Protein AF-A0A955W2G3-F1 (afdb_monomer_lite)

Structure (mmCIF, N/CA/C/O backbone):
data_AF-A0A955W2G3-F1
#
_entry.id   AF-A0A955W2G3-F1
#
loop_
_atom_site.group_PDB
_atom_site.id
_atom_site.type_symbol
_atom_site.label_atom_id
_atom_site.label_alt_id
_atom_site.label_comp_id
_atom_site.label_asym_id
_atom_site.label_entity_id
_atom_site.la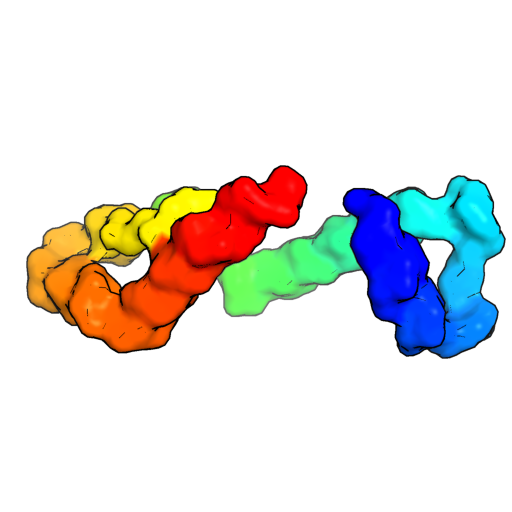bel_seq_id
_atom_site.pdbx_PDB_ins_code
_atom_site.Cartn_x
_atom_site.Cartn_y
_atom_site.Cartn_z
_atom_site.occupancy
_atom_site.B_iso_or_equiv
_atom_site.auth_seq_id
_atom_site.auth_comp_id
_atom_site.auth_asym_id
_atom_site.auth_atom_id
_atom_site.pdbx_PDB_model_num
ATOM 1 N N . MET A 1 1 ? 6.879 6.355 -18.454 1.00 51.25 1 MET A N 1
ATOM 2 C CA . MET A 1 1 ? 7.845 5.568 -19.261 1.00 51.25 1 MET A CA 1
ATOM 3 C C . MET A 1 1 ? 9.174 6.298 -19.428 1.00 51.25 1 MET A C 1
ATOM 5 O O . MET A 1 1 ? 10.203 5.670 -19.211 1.00 51.25 1 MET A O 1
ATOM 9 N N . ASP A 1 2 ? 9.178 7.604 -19.725 1.00 56.28 2 ASP A N 1
ATOM 10 C CA . ASP A 1 2 ? 10.430 8.377 -19.838 1.00 56.28 2 ASP A CA 1
ATOM 11 C C . ASP A 1 2 ? 11.252 8.441 -18.546 1.00 56.28 2 ASP A C 1
ATOM 13 O O . ASP A 1 2 ? 12.478 8.372 -18.607 1.00 56.28 2 ASP A O 1
ATOM 17 N N . ASP A 1 3 ? 10.611 8.483 -17.374 1.00 58.56 3 ASP A N 1
ATOM 18 C CA . ASP A 1 3 ? 11.348 8.482 -16.104 1.00 58.56 3 ASP A CA 1
ATOM 19 C C . ASP A 1 3 ? 12.065 7.160 -15.822 1.00 58.56 3 ASP A C 1
ATOM 21 O O . ASP A 1 3 ? 13.211 7.179 -15.385 1.00 58.56 3 ASP A O 1
ATOM 25 N N . ALA A 1 4 ? 11.459 6.011 -16.144 1.00 59.12 4 ALA A N 1
ATOM 26 C CA . ALA A 1 4 ? 12.124 4.715 -15.996 1.00 59.12 4 ALA A CA 1
ATOM 27 C C . ALA A 1 4 ? 13.368 4.630 -16.896 1.00 59.12 4 ALA A C 1
ATOM 29 O O . ALA A 1 4 ? 14.438 4.214 -16.451 1.00 59.12 4 ALA A O 1
ATOM 30 N N . LYS A 1 5 ? 13.265 5.115 -18.140 1.00 60.62 5 LYS A N 1
ATOM 31 C CA . LYS A 1 5 ? 14.405 5.169 -19.062 1.00 60.62 5 LYS A CA 1
ATOM 32 C C . LYS A 1 5 ? 15.499 6.131 -18.587 1.00 60.62 5 LYS A C 1
ATOM 34 O O . LYS A 1 5 ? 16.672 5.790 -18.660 1.00 60.62 5 LYS A O 1
ATOM 39 N N . ARG A 1 6 ? 15.141 7.317 -18.086 1.00 62.72 6 ARG A N 1
ATOM 40 C CA . ARG A 1 6 ? 16.112 8.328 -17.628 1.00 62.72 6 ARG A CA 1
ATOM 41 C C . ARG A 1 6 ? 16.768 8.001 -16.291 1.00 62.72 6 ARG A C 1
ATOM 43 O O . ARG A 1 6 ? 17.918 8.376 -16.100 1.00 62.72 6 ARG A O 1
ATOM 50 N N . GLN A 1 7 ? 16.046 7.372 -15.368 1.00 68.06 7 GLN A N 1
ATOM 51 C CA . GLN A 1 7 ? 16.499 7.207 -13.984 1.00 68.06 7 GLN A CA 1
ATOM 52 C C . GLN A 1 7 ? 17.021 5.798 -13.699 1.00 68.06 7 GLN A C 1
ATOM 54 O O . GLN A 1 7 ? 17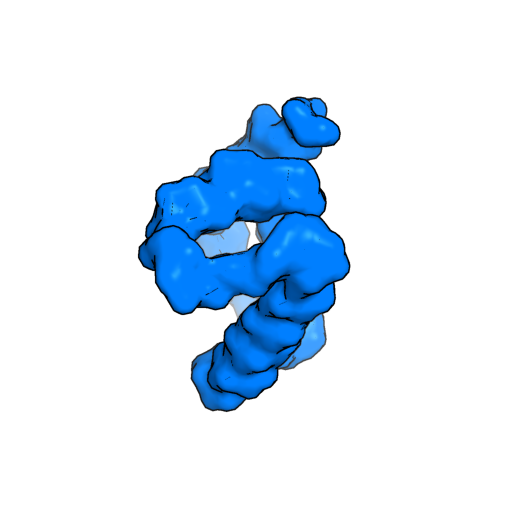.991 5.659 -12.963 1.00 68.06 7 GLN A O 1
ATOM 59 N N . LEU A 1 8 ? 16.423 4.759 -14.292 1.00 67.50 8 LEU A N 1
ATOM 60 C CA . LEU A 1 8 ? 16.755 3.370 -13.960 1.00 67.50 8 LEU A CA 1
ATOM 61 C C . LEU A 1 8 ? 17.777 2.767 -14.926 1.00 67.50 8 LEU A C 1
ATOM 63 O O . LEU A 1 8 ? 18.689 2.084 -14.473 1.00 67.50 8 LEU A O 1
ATOM 67 N N . LEU A 1 9 ? 17.691 3.054 -16.234 1.00 68.81 9 LEU A N 1
ATOM 68 C CA . LEU A 1 9 ? 18.648 2.501 -17.207 1.00 68.81 9 LEU A CA 1
ATOM 69 C C . LEU A 1 9 ? 20.114 2.841 -16.908 1.00 68.81 9 LEU A C 1
ATOM 71 O O . LEU A 1 9 ? 20.938 1.934 -17.004 1.00 68.81 9 LEU A O 1
ATOM 75 N N . PRO A 1 10 ? 20.473 4.080 -16.510 1.00 71.75 10 PRO A N 1
ATOM 76 C CA . PRO A 1 10 ? 21.863 4.412 -16.194 1.00 71.75 10 PRO A CA 1
ATOM 77 C C . PRO A 1 10 ? 22.398 3.702 -14.943 1.00 71.75 10 PRO A C 1
ATOM 79 O O . PRO A 1 10 ? 23.608 3.662 -14.740 1.00 71.75 10 PRO A O 1
ATOM 82 N N . MET A 1 11 ? 21.510 3.171 -14.095 1.00 68.31 11 MET A N 1
ATOM 83 C CA . MET A 1 11 ? 21.867 2.460 -12.863 1.00 68.31 11 MET A CA 1
ATOM 84 C C . MET A 1 11 ? 22.036 0.950 -13.071 1.00 68.31 11 MET A C 1
ATOM 86 O O . MET A 1 11 ? 22.517 0.255 -12.175 1.00 68.31 11 MET A O 1
ATOM 90 N N . LEU A 1 12 ? 21.649 0.429 -14.235 1.00 68.25 12 LEU A N 1
ATOM 91 C CA . LEU A 1 12 ? 21.859 -0.969 -14.585 1.00 68.25 12 LEU A CA 1
ATOM 92 C C . LEU A 1 12 ? 23.305 -1.175 -15.032 1.00 68.25 12 LEU A C 1
ATOM 94 O O . LEU A 1 12 ? 23.888 -0.335 -15.718 1.00 68.25 12 LEU A O 1
ATOM 98 N N . ARG A 1 13 ? 23.887 -2.323 -14.671 1.00 67.19 13 ARG A N 1
ATOM 99 C CA . ARG A 1 13 ? 25.199 -2.721 -15.204 1.00 67.19 13 ARG A CA 1
ATOM 100 C C . ARG A 1 13 ? 25.098 -2.768 -16.729 1.00 67.19 13 ARG A C 1
ATOM 102 O O . ARG A 1 13 ? 24.123 -3.311 -17.237 1.00 67.19 13 ARG A O 1
ATOM 109 N N . GLN A 1 14 ? 26.066 -2.194 -17.444 1.00 60.81 14 GLN A N 1
ATOM 110 C CA . GLN A 1 14 ? 25.991 -1.954 -18.899 1.00 60.81 14 GLN A CA 1
ATOM 111 C C . GLN A 1 14 ? 25.850 -3.228 -19.754 1.00 60.81 14 GLN A C 1
ATOM 113 O O . GLN A 1 14 ? 25.494 -3.171 -20.925 1.00 60.81 14 GLN A O 1
ATOM 118 N N . ASP A 1 15 ? 26.099 -4.370 -19.139 1.00 60.94 15 ASP A N 1
ATOM 119 C CA . ASP A 1 15 ? 26.081 -5.731 -19.650 1.00 60.94 15 ASP A CA 1
ATOM 120 C C . ASP A 1 15 ? 24.719 -6.440 -19.457 1.00 60.94 15 ASP A C 1
ATOM 122 O O . ASP A 1 15 ? 24.549 -7.581 -19.881 1.00 60.94 15 ASP A O 1
ATOM 126 N N . ILE A 1 16 ? 23.733 -5.760 -18.857 1.00 62.62 16 ILE A N 1
ATOM 127 C CA . ILE A 1 16 ? 22.382 -6.277 -18.572 1.00 62.62 16 ILE A CA 1
ATOM 128 C C . ILE A 1 16 ? 21.282 -5.690 -19.484 1.00 62.62 16 ILE A C 1
ATOM 130 O O . ILE A 1 16 ? 20.433 -6.464 -19.933 1.00 62.62 16 ILE A O 1
ATOM 134 N N . PRO A 1 17 ? 21.211 -4.368 -19.763 1.00 61.84 17 PRO A N 1
ATOM 135 C CA . PRO A 1 17 ? 20.076 -3.820 -20.491 1.00 61.84 17 PRO A CA 1
ATOM 136 C C . PRO A 1 17 ? 20.125 -4.216 -21.977 1.00 61.84 17 PRO A C 1
ATOM 138 O O . PRO A 1 17 ? 21.162 -4.078 -22.630 1.00 61.84 17 PRO A O 1
ATOM 141 N N . PRO A 1 18 ? 19.004 -4.690 -22.549 1.00 64.12 18 PRO A N 1
ATOM 142 C CA . PRO A 1 18 ? 18.947 -5.050 -23.957 1.00 64.12 18 PRO A CA 1
ATOM 143 C C . PRO A 1 18 ? 19.016 -3.800 -24.848 1.00 64.12 18 PRO A C 1
ATOM 145 O O . PRO A 1 18 ? 18.698 -2.691 -24.423 1.00 64.12 18 PRO A O 1
ATOM 148 N N . ALA A 1 19 ? 19.414 -3.983 -26.112 1.00 66.56 19 ALA A N 1
ATOM 149 C CA . ALA A 1 19 ? 19.558 -2.889 -27.072 1.00 66.56 19 ALA A CA 1
ATOM 150 C C . ALA A 1 19 ? 18.287 -1.997 -27.169 1.00 66.56 19 ALA A C 1
ATOM 152 O O . ALA A 1 19 ? 17.176 -2.503 -26.979 1.00 66.56 19 ALA A O 1
ATOM 153 N N . PRO A 1 20 ? 18.417 -0.707 -27.546 1.00 58.25 20 PRO A N 1
ATOM 154 C CA . PRO A 1 20 ? 17.369 0.319 -27.446 1.00 58.25 20 PRO A CA 1
ATOM 155 C C . PRO A 1 20 ? 15.952 0.034 -27.996 1.00 58.25 20 PRO A C 1
ATOM 157 O O . PRO A 1 20 ? 15.040 0.671 -27.480 1.00 58.25 20 PRO A O 1
ATOM 160 N N . PRO A 1 21 ? 15.677 -0.893 -28.945 1.00 61.19 21 PRO A N 1
ATOM 161 C CA . PRO A 1 21 ? 14.288 -1.242 -29.290 1.00 61.19 21 PRO A CA 1
ATOM 162 C C . PRO A 1 21 ? 13.651 -2.338 -28.406 1.00 61.19 21 PRO A C 1
ATOM 164 O O . PRO A 1 21 ? 12.503 -2.708 -28.627 1.00 61.19 21 PRO A O 1
ATOM 167 N N . LYS A 1 22 ? 14.382 -2.923 -27.447 1.00 71.31 22 LYS A N 1
ATOM 168 C CA . LYS A 1 22 ? 13.909 -4.037 -26.594 1.00 71.31 22 LYS A CA 1
ATOM 169 C C . LYS A 1 22 ? 13.658 -3.638 -25.137 1.00 71.31 22 LYS A C 1
ATOM 171 O O . LYS A 1 22 ? 13.217 -4.468 -24.344 1.00 71.31 22 LYS A O 1
ATOM 176 N N . VAL A 1 23 ? 13.934 -2.385 -24.787 1.00 74.62 23 VAL A N 1
ATOM 177 C CA . VAL A 1 23 ? 13.889 -1.894 -23.407 1.00 74.62 23 VAL A CA 1
ATOM 178 C C . VAL A 1 23 ? 12.464 -1.827 -22.861 1.00 74.62 23 VAL A C 1
ATOM 180 O O . VAL A 1 23 ? 12.267 -2.173 -21.698 1.00 74.62 23 VAL A O 1
ATOM 183 N N . GLU A 1 24 ? 11.460 -1.433 -23.657 1.00 76.12 24 GLU A N 1
ATOM 184 C CA . GLU A 1 24 ? 10.073 -1.382 -23.166 1.00 76.12 24 GLU A CA 1
ATOM 185 C C . GLU A 1 24 ? 9.562 -2.770 -22.798 1.00 76.12 24 GLU A C 1
ATOM 187 O O . GLU A 1 24 ? 9.003 -2.953 -21.720 1.00 76.12 24 GLU A O 1
ATOM 192 N N . ARG A 1 25 ? 9.799 -3.750 -23.676 1.00 79.31 25 ARG A N 1
ATOM 193 C CA . ARG A 1 25 ? 9.401 -5.138 -23.441 1.00 79.31 25 ARG A CA 1
ATOM 194 C C . ARG A 1 25 ? 10.096 -5.706 -22.209 1.00 79.31 25 ARG A C 1
ATOM 196 O O . ARG A 1 25 ? 9.430 -6.240 -21.340 1.00 79.31 25 ARG A O 1
ATOM 203 N N . TRP A 1 26 ? 11.408 -5.519 -22.106 1.00 79.25 26 TRP A N 1
ATOM 204 C CA . TRP A 1 26 ? 12.185 -5.995 -20.964 1.00 79.25 26 TRP A CA 1
ATOM 205 C C . TRP A 1 26 ? 11.761 -5.351 -19.637 1.00 79.25 26 TRP A C 1
ATOM 207 O O . TRP A 1 26 ? 11.643 -6.037 -18.628 1.00 79.25 26 TRP A O 1
ATOM 217 N N . THR A 1 27 ? 11.467 -4.047 -19.640 1.00 80.25 27 THR A N 1
ATOM 218 C CA . THR A 1 27 ? 10.916 -3.359 -18.460 1.00 80.25 27 THR A CA 1
ATOM 219 C C . THR A 1 27 ? 9.546 -3.923 -18.082 1.00 80.25 27 THR A C 1
ATOM 221 O O . THR A 1 27 ? 9.271 -4.111 -16.901 1.00 80.25 27 THR A O 1
ATOM 224 N N . GLY A 1 28 ? 8.696 -4.205 -19.074 1.00 82.38 28 GLY A N 1
ATOM 225 C CA . GLY A 1 28 ? 7.403 -4.852 -18.862 1.00 82.38 28 GLY A CA 1
ATOM 226 C C . GLY A 1 28 ? 7.550 -6.239 -18.239 1.00 82.38 28 GLY A C 1
ATOM 227 O O . GLY A 1 28 ? 6.946 -6.503 -17.205 1.00 82.38 28 GLY A O 1
ATOM 228 N N . ASP A 1 29 ? 8.418 -7.076 -18.810 1.00 84.25 29 ASP A N 1
ATOM 229 C CA . ASP A 1 29 ? 8.689 -8.430 -18.319 1.00 84.25 29 ASP A CA 1
ATOM 230 C C . ASP A 1 29 ? 9.186 -8.403 -16.858 1.00 84.25 29 ASP A C 1
ATOM 232 O O . ASP A 1 29 ? 8.694 -9.162 -16.027 1.00 84.25 29 ASP A O 1
ATOM 236 N N . LEU A 1 30 ? 10.084 -7.471 -16.508 1.00 84.25 30 LEU A N 1
ATOM 237 C CA . LEU A 1 30 ? 10.561 -7.288 -15.130 1.00 84.25 30 LEU A CA 1
ATOM 238 C C . LEU A 1 30 ? 9.459 -6.861 -14.155 1.00 84.25 30 LEU A C 1
ATOM 240 O O . LEU A 1 30 ? 9.442 -7.314 -13.008 1.00 84.25 30 LEU A O 1
ATOM 244 N N . ILE A 1 31 ? 8.565 -5.962 -14.576 1.00 84.50 31 ILE A N 1
ATOM 245 C CA . ILE A 1 31 ? 7.438 -5.516 -13.747 1.00 84.50 31 ILE A CA 1
ATOM 246 C C . ILE A 1 31 ? 6.508 -6.694 -13.461 1.00 84.50 31 ILE A C 1
ATOM 248 O O . ILE A 1 31 ? 6.124 -6.896 -12.307 1.00 84.50 31 ILE A O 1
ATOM 252 N N . GLU A 1 32 ? 6.173 -7.474 -14.487 1.00 86.12 32 GLU A N 1
ATOM 253 C CA . GLU A 1 32 ? 5.283 -8.627 -14.354 1.00 86.12 32 GLU A CA 1
ATOM 254 C C . GLU A 1 32 ? 5.906 -9.730 -13.496 1.00 86.12 32 GLU A C 1
ATOM 256 O O . GLU A 1 32 ? 5.260 -10.222 -12.570 1.00 86.12 32 GLU A O 1
ATOM 261 N N . GLU A 1 33 ? 7.180 -10.062 -13.713 1.00 87.94 33 GLU A N 1
ATOM 262 C CA . GLU A 1 33 ? 7.905 -11.034 -12.889 1.00 87.94 33 GLU A CA 1
ATOM 263 C C . GLU A 1 33 ? 7.964 -10.593 -11.420 1.00 87.94 33 GLU A C 1
ATOM 265 O O . GLU A 1 33 ? 7.641 -11.366 -10.515 1.00 87.94 33 GLU A O 1
ATOM 270 N N . THR A 1 34 ? 8.300 -9.325 -11.168 1.00 85.06 34 THR A N 1
ATOM 271 C CA . THR A 1 34 ? 8.351 -8.774 -9.807 1.00 85.06 34 THR A CA 1
ATOM 272 C C . THR A 1 34 ? 6.981 -8.835 -9.136 1.00 85.06 34 THR A C 1
ATOM 274 O O . THR A 1 34 ? 6.883 -9.217 -7.969 1.00 85.06 34 THR A O 1
ATOM 277 N N . ARG A 1 35 ? 5.909 -8.491 -9.859 1.00 83.12 35 ARG A N 1
ATOM 278 C CA . ARG A 1 35 ? 4.535 -8.550 -9.345 1.00 83.12 35 ARG A CA 1
ATOM 279 C C . ARG A 1 35 ? 4.123 -9.986 -9.021 1.00 83.12 35 ARG A C 1
ATOM 281 O O . ARG A 1 35 ? 3.555 -10.212 -7.955 1.00 83.12 35 ARG A O 1
ATOM 288 N N . ALA A 1 36 ? 4.446 -10.938 -9.893 1.00 86.25 36 ALA A N 1
ATOM 289 C CA . ALA A 1 36 ? 4.149 -12.354 -9.697 1.00 86.25 36 ALA A CA 1
ATOM 290 C C . ALA A 1 36 ? 4.908 -12.954 -8.500 1.00 86.25 36 ALA A C 1
ATOM 292 O O . ALA A 1 36 ? 4.348 -13.728 -7.726 1.00 86.25 36 ALA A O 1
ATOM 293 N N . LEU A 1 37 ? 6.171 -12.576 -8.294 1.00 87.44 37 LEU A N 1
ATOM 294 C CA . LEU A 1 37 ? 6.938 -13.023 -7.127 1.00 87.44 37 LEU A CA 1
ATOM 295 C C . LEU A 1 37 ? 6.435 -12.369 -5.834 1.00 87.44 37 LEU A C 1
ATOM 297 O O . LEU A 1 37 ? 6.307 -13.038 -4.806 1.00 87.44 37 LEU A O 1
ATOM 301 N N . LEU A 1 38 ? 6.098 -11.077 -5.876 1.00 84.31 38 LEU A N 1
ATOM 302 C CA . LEU A 1 38 ? 5.563 -10.361 -4.718 1.00 84.31 38 LEU A CA 1
ATOM 303 C C . LEU A 1 38 ? 4.173 -10.842 -4.310 1.00 84.31 38 LEU A C 1
ATOM 305 O O . LEU A 1 38 ? 3.874 -10.794 -3.119 1.00 84.31 38 LEU A O 1
ATOM 309 N N . SER A 1 39 ? 3.342 -11.348 -5.228 1.00 83.19 39 SER A N 1
ATOM 310 C CA . SER A 1 39 ? 2.001 -11.827 -4.867 1.00 83.19 39 SER A CA 1
ATOM 311 C C . SER A 1 39 ? 2.024 -13.001 -3.886 1.00 83.19 39 SER A C 1
ATOM 313 O O . SER A 1 39 ? 1.076 -13.177 -3.130 1.00 83.19 39 SER A O 1
ATOM 315 N N . ALA A 1 40 ? 3.113 -13.777 -3.847 1.00 86.19 40 ALA A N 1
ATOM 316 C CA . ALA A 1 40 ? 3.293 -14.835 -2.853 1.00 86.19 40 ALA A CA 1
ATOM 317 C C . ALA A 1 40 ? 3.646 -14.297 -1.452 1.00 86.19 40 ALA A C 1
ATOM 319 O O . ALA A 1 40 ? 3.382 -14.960 -0.452 1.00 86.19 40 ALA A O 1
ATOM 320 N N . VAL A 1 41 ? 4.253 -13.110 -1.374 1.00 86.94 41 VAL A N 1
ATOM 321 C CA . VAL A 1 41 ? 4.721 -12.490 -0.121 1.00 86.94 41 VAL A CA 1
ATOM 322 C C . VAL A 1 41 ? 3.701 -11.494 0.432 1.00 86.94 41 VAL A C 1
ATOM 324 O O . VAL A 1 41 ? 3.591 -11.330 1.645 1.00 86.94 41 VAL A O 1
ATOM 327 N N . LEU A 1 42 ? 2.946 -10.836 -0.448 1.00 81.50 42 LEU A N 1
ATOM 328 C CA . LEU A 1 42 ? 1.975 -9.805 -0.106 1.00 81.50 42 LEU A CA 1
ATOM 329 C C . LEU A 1 42 ? 0.629 -10.076 -0.814 1.00 81.50 42 LEU A C 1
ATOM 331 O O . LEU A 1 42 ? 0.279 -9.364 -1.759 1.00 81.50 42 LEU A O 1
ATOM 335 N N . PRO A 1 43 ? -0.120 -11.118 -0.398 1.00 85.44 43 PRO A N 1
ATOM 336 C CA . PRO A 1 43 ? -1.389 -11.499 -1.016 1.00 85.44 43 PRO A CA 1
ATOM 337 C C . PRO A 1 43 ? -2.517 -10.566 -0.555 1.00 85.44 43 PRO A C 1
ATOM 339 O O . PRO A 1 43 ? -3.375 -10.951 0.236 1.00 85.44 43 PRO A O 1
ATOM 342 N N . LEU A 1 44 ? -2.476 -9.317 -1.015 1.00 87.75 44 LEU A N 1
ATOM 343 C CA . LEU A 1 44 ? -3.465 -8.306 -0.660 1.00 87.75 44 LEU A CA 1
ATOM 344 C C . LEU A 1 44 ? -4.830 -8.649 -1.257 1.00 87.75 44 LEU A C 1
ATOM 346 O O . LEU A 1 44 ? -4.937 -8.961 -2.445 1.00 87.75 44 LEU A O 1
ATOM 350 N N . ALA A 1 45 ? -5.875 -8.538 -0.446 1.00 91.62 45 ALA A N 1
ATOM 351 C CA . ALA A 1 45 ? -7.245 -8.590 -0.924 1.00 91.62 45 ALA A CA 1
ATOM 352 C C . ALA A 1 45 ? -7.604 -7.314 -1.706 1.00 91.62 45 ALA A C 1
ATOM 354 O O . ALA A 1 45 ? -7.008 -6.252 -1.513 1.00 91.62 45 ALA A O 1
ATOM 355 N N . ASP A 1 46 ? -8.642 -7.388 -2.542 1.00 94.06 46 ASP A N 1
ATOM 356 C CA . ASP A 1 46 ? -9.068 -6.268 -3.396 1.00 94.06 46 ASP A CA 1
ATOM 357 C C . ASP A 1 46 ? -9.334 -4.973 -2.610 1.00 94.06 46 ASP A C 1
ATOM 359 O O . ASP A 1 46 ? -9.023 -3.875 -3.071 1.00 94.06 46 ASP A O 1
ATOM 363 N N . HIS A 1 47 ? -9.871 -5.085 -1.393 1.00 95.62 47 HIS A N 1
ATOM 364 C CA . HIS A 1 47 ? -10.128 -3.931 -0.530 1.00 95.62 47 HIS A CA 1
ATOM 365 C C . HIS A 1 47 ? -8.839 -3.296 0.015 1.00 95.62 47 HIS A C 1
ATOM 367 O O . HIS A 1 47 ? -8.759 -2.074 0.150 1.00 95.62 47 HIS A O 1
ATOM 373 N N . GLU A 1 48 ? -7.802 -4.093 0.273 1.00 94.81 48 GLU A N 1
ATOM 374 C CA . GLU A 1 48 ? -6.494 -3.604 0.717 1.00 94.81 48 GLU A CA 1
ATOM 375 C C . GLU A 1 48 ? -5.750 -2.921 -0.434 1.00 94.81 48 GLU A C 1
ATOM 377 O O . GLU A 1 48 ? -5.135 -1.869 -0.244 1.00 94.81 48 GLU A O 1
ATOM 382 N N . LEU A 1 49 ? -5.867 -3.461 -1.651 1.00 93.25 49 LEU A N 1
ATOM 383 C CA . LEU A 1 49 ? -5.378 -2.809 -2.867 1.00 93.25 49 LEU A CA 1
ATOM 384 C C . LEU A 1 49 ? -6.081 -1.468 -3.093 1.00 93.25 49 LEU A C 1
ATOM 386 O O . LEU A 1 49 ? -5.414 -0.451 -3.273 1.00 93.25 49 LEU A O 1
ATOM 390 N N . ALA A 1 50 ? -7.410 -1.430 -2.974 1.00 95.62 50 ALA A N 1
ATOM 391 C CA . ALA A 1 50 ? -8.181 -0.196 -3.106 1.00 95.62 50 ALA A CA 1
ATOM 392 C C . ALA A 1 50 ? -7.776 0.865 -2.065 1.00 95.62 50 ALA A C 1
ATOM 394 O O . ALA A 1 50 ? -7.733 2.059 -2.375 1.00 95.62 50 ALA A O 1
ATOM 395 N N . PHE A 1 51 ? -7.439 0.449 -0.838 1.00 96.69 51 PHE A N 1
ATOM 396 C CA . PHE A 1 51 ? -6.883 1.348 0.173 1.00 96.69 51 PHE A CA 1
ATOM 397 C C . PHE A 1 51 ? -5.547 1.949 -0.281 1.00 96.69 51 PHE A C 1
ATOM 399 O O . PHE A 1 51 ? -5.353 3.166 -0.195 1.00 96.69 51 PHE A O 1
ATOM 406 N N . LEU A 1 52 ? -4.630 1.120 -0.788 1.00 94.12 52 LEU A N 1
ATOM 407 C CA . LEU A 1 52 ? -3.327 1.577 -1.271 1.00 94.12 52 LEU A CA 1
ATOM 408 C C . LEU A 1 52 ? -3.449 2.498 -2.486 1.00 94.12 52 LEU A C 1
ATOM 410 O O . LEU A 1 52 ? -2.717 3.486 -2.557 1.00 94.12 52 LEU A O 1
ATOM 414 N N . ASP A 1 53 ? -4.372 2.224 -3.403 1.00 94.00 53 ASP A N 1
ATOM 415 C CA . ASP A 1 53 ? -4.612 3.062 -4.578 1.00 94.00 53 ASP A CA 1
ATOM 416 C C . ASP A 1 53 ? -5.128 4.450 -4.185 1.00 94.00 53 ASP A C 1
ATOM 418 O O . ASP A 1 53 ? -4.627 5.465 -4.676 1.00 94.00 53 ASP A O 1
ATOM 422 N N . ARG A 1 54 ? -6.064 4.532 -3.232 1.00 95.56 54 ARG A N 1
ATOM 423 C CA . ARG A 1 54 ? -6.543 5.818 -2.697 1.00 95.56 54 ARG A CA 1
ATOM 424 C C . ARG A 1 54 ? -5.441 6.582 -1.971 1.00 95.56 54 ARG A C 1
ATOM 426 O O . ARG A 1 54 ? -5.258 7.780 -2.201 1.00 95.56 54 ARG A O 1
ATOM 433 N N . LEU A 1 55 ? -4.658 5.899 -1.139 1.00 95.69 55 LEU A N 1
ATOM 434 C CA . LEU A 1 55 ? -3.580 6.533 -0.388 1.00 95.69 55 LEU A CA 1
ATOM 435 C C . LEU A 1 55 ? -2.467 7.047 -1.304 1.00 95.69 55 LEU A C 1
ATOM 437 O O . LEU A 1 55 ? -2.006 8.175 -1.133 1.00 95.69 55 LEU A O 1
ATOM 441 N N . ASN A 1 56 ? -2.018 6.227 -2.254 1.00 92.62 56 ASN A N 1
ATOM 442 C CA . ASN A 1 56 ? -0.890 6.550 -3.124 1.00 92.62 56 ASN A CA 1
ATOM 443 C C . ASN A 1 56 ? -1.281 7.452 -4.297 1.00 92.62 56 ASN A C 1
ATOM 445 O O . ASN A 1 56 ? -0.461 8.270 -4.706 1.00 92.62 56 ASN A O 1
ATOM 449 N N . GLY A 1 57 ? -2.496 7.308 -4.827 1.00 92.00 57 GLY A N 1
ATOM 450 C CA . GLY A 1 57 ? -2.976 8.074 -5.974 1.00 92.00 57 GLY A CA 1
ATOM 451 C C . GLY A 1 57 ? -3.653 9.388 -5.592 1.00 92.00 57 GLY A C 1
ATOM 452 O O . GLY A 1 57 ? -3.400 10.410 -6.219 1.00 92.00 57 GLY A O 1
ATOM 453 N N . GLN A 1 58 ? -4.492 9.382 -4.554 1.00 93.06 58 GLN A N 1
ATOM 454 C CA . GLN A 1 58 ? -5.368 10.517 -4.210 1.00 93.06 58 GLN A CA 1
ATOM 455 C C . GLN A 1 58 ? -4.970 11.193 -2.888 1.00 93.06 58 GLN A C 1
ATOM 457 O O . GLN A 1 58 ? -5.391 12.310 -2.578 1.00 93.06 58 GLN A O 1
ATOM 462 N N . GLY A 1 59 ? -4.121 10.538 -2.093 1.00 94.75 59 GLY A N 1
ATOM 463 C CA . GLY A 1 59 ? -3.739 11.022 -0.773 1.00 94.75 59 GLY A CA 1
ATOM 464 C C . GLY A 1 59 ? -4.905 10.951 0.210 1.00 94.75 59 GLY A C 1
ATOM 465 O O . GLY A 1 59 ? -5.068 11.838 1.054 1.00 94.75 59 GLY A O 1
ATOM 466 N N . GLU A 1 60 ? -5.740 9.924 0.073 1.00 96.31 60 GLU A N 1
ATOM 467 C CA . GLU A 1 60 ? -6.902 9.675 0.920 1.00 96.31 60 GLU A CA 1
ATOM 468 C C . GLU A 1 60 ? -6.681 8.444 1.797 1.00 96.31 60 GLU A C 1
ATOM 470 O O . GLU A 1 60 ? -6.133 7.437 1.356 1.00 96.31 60 GLU A O 1
ATOM 475 N N . ILE A 1 61 ? -7.104 8.529 3.060 1.00 97.25 61 ILE A N 1
ATOM 476 C CA . ILE A 1 61 ? -7.006 7.426 4.020 1.00 97.25 61 ILE A CA 1
ATOM 477 C C . ILE A 1 61 ? -8.420 6.897 4.259 1.00 97.25 61 ILE A C 1
ATOM 479 O O . ILE A 1 61 ? -9.133 7.402 5.123 1.00 97.25 61 ILE A O 1
ATOM 483 N N . GLU A 1 62 ? -8.817 5.879 3.499 1.00 97.12 62 GLU A N 1
ATOM 484 C CA . GLU A 1 62 ? -10.117 5.214 3.650 1.00 97.12 62 GLU A CA 1
ATOM 485 C C . GLU A 1 62 ? -9.975 3.963 4.531 1.00 97.12 62 GLU A C 1
ATOM 487 O O . GLU A 1 62 ? -9.935 2.833 4.049 1.00 97.12 62 GLU A O 1
ATOM 492 N N . ALA A 1 63 ? -9.854 4.156 5.846 1.00 97.31 63 ALA A N 1
ATOM 493 C CA . ALA A 1 63 ? -9.599 3.057 6.785 1.00 97.31 63 ALA A CA 1
ATOM 494 C C . ALA A 1 63 ? -10.719 1.998 6.824 1.00 97.31 63 ALA A C 1
ATOM 496 O O . ALA A 1 63 ? -10.466 0.857 7.213 1.00 97.31 63 ALA A O 1
ATOM 497 N N . SER A 1 64 ? -11.933 2.363 6.396 1.00 97.25 64 SER A N 1
ATOM 498 C CA . SER A 1 64 ? -13.080 1.456 6.291 1.00 97.25 64 SER A CA 1
ATOM 499 C C . SER A 1 64 ? -12.848 0.300 5.314 1.00 97.25 64 SER A C 1
ATOM 501 O O . SER A 1 64 ? -13.449 -0.760 5.472 1.00 97.25 64 SER A O 1
ATOM 503 N N . LEU A 1 65 ? -11.928 0.467 4.356 1.00 97.31 65 LEU A N 1
ATOM 504 C CA . LEU A 1 65 ? -11.530 -0.595 3.438 1.00 97.31 65 LEU A CA 1
ATOM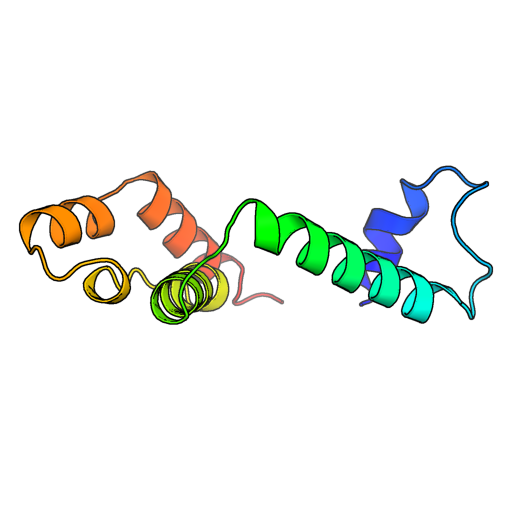 505 C C . LEU A 1 65 ? -10.715 -1.691 4.127 1.00 97.31 65 LEU A C 1
ATOM 507 O O . LEU A 1 65 ? -10.756 -2.817 3.663 1.00 97.31 65 LEU A O 1
ATOM 511 N N . LEU A 1 66 ? -9.997 -1.392 5.215 1.00 96.69 66 LEU A N 1
ATOM 512 C CA . LEU A 1 66 ? -9.118 -2.360 5.889 1.00 96.69 66 LEU A CA 1
ATOM 513 C C . LEU A 1 66 ? -9.799 -3.091 7.048 1.00 96.69 66 LEU A C 1
ATOM 515 O O . LEU A 1 66 ? -9.403 -4.193 7.417 1.00 96.69 66 LEU A O 1
ATOM 519 N N . THR A 1 67 ? -10.776 -2.458 7.695 1.00 96.19 67 THR A N 1
ATOM 520 C CA . THR A 1 67 ? -11.413 -3.023 8.885 1.00 96.19 67 THR A CA 1
ATOM 521 C C . THR A 1 67 ? -12.741 -2.344 9.184 1.00 96.19 67 THR A C 1
ATOM 523 O O . THR A 1 67 ? -12.908 -1.155 8.925 1.00 96.19 67 THR A O 1
ATOM 526 N N . ALA A 1 68 ? -13.672 -3.086 9.787 1.00 96.44 68 ALA A N 1
ATOM 527 C CA . ALA A 1 68 ? -14.931 -2.556 10.309 1.00 96.44 68 ALA A CA 1
ATOM 528 C C . ALA A 1 68 ? -14.820 -2.049 11.763 1.00 96.44 68 ALA A C 1
ATOM 530 O O . ALA A 1 68 ? -15.757 -1.435 12.270 1.00 96.44 68 ALA A O 1
ATOM 531 N N . ASP A 1 69 ? -13.699 -2.301 12.448 1.00 98.31 69 ASP A N 1
ATOM 532 C CA . ASP A 1 69 ? -13.507 -1.867 13.833 1.00 98.31 69 ASP A CA 1
ATOM 533 C C . ASP A 1 69 ? -13.238 -0.358 13.908 1.00 98.31 69 ASP A C 1
ATOM 535 O O . ASP A 1 69 ? -12.224 0.142 13.416 1.00 98.31 69 ASP A O 1
ATOM 539 N N . ALA A 1 70 ? -14.138 0.376 14.564 1.00 97.00 70 ALA A N 1
ATOM 540 C CA . ALA A 1 70 ? -14.068 1.833 14.650 1.00 97.00 70 ALA A CA 1
ATOM 541 C C . ALA A 1 70 ? -12.803 2.338 15.374 1.00 97.00 70 ALA A C 1
ATOM 543 O O . ALA A 1 70 ? -12.258 3.388 15.025 1.00 97.00 70 ALA A O 1
ATOM 544 N N . GLY A 1 71 ? -12.302 1.594 16.366 1.00 97.94 71 GLY A N 1
ATOM 545 C CA . GLY A 1 71 ? -11.086 1.956 17.094 1.00 97.94 71 GLY A CA 1
ATOM 546 C C . GLY A 1 71 ? -9.842 1.850 16.212 1.00 97.94 71 GLY A C 1
ATOM 547 O O . GLY A 1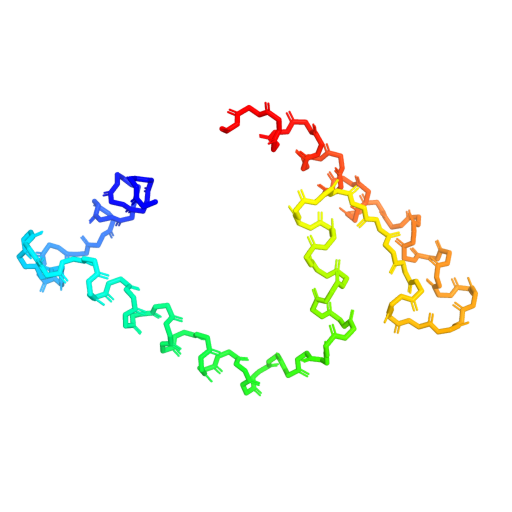 71 ? -9.004 2.756 16.190 1.00 97.94 71 GLY A O 1
ATOM 548 N N . LEU A 1 72 ? -9.730 0.771 15.442 1.00 97.31 72 LEU A N 1
ATOM 549 C CA . LEU A 1 72 ? -8.664 0.565 14.469 1.00 97.31 72 LEU A CA 1
ATOM 550 C C . LEU A 1 72 ? -8.760 1.561 13.317 1.00 97.31 72 LEU A C 1
ATOM 552 O O . LEU A 1 72 ? -7.736 2.146 12.961 1.00 97.31 72 LEU A O 1
ATOM 556 N N . GLN A 1 73 ? -9.959 1.837 12.800 1.00 98.19 73 GLN A N 1
ATOM 557 C CA . GLN A 1 73 ? -10.156 2.871 11.782 1.00 98.19 73 GLN A CA 1
ATO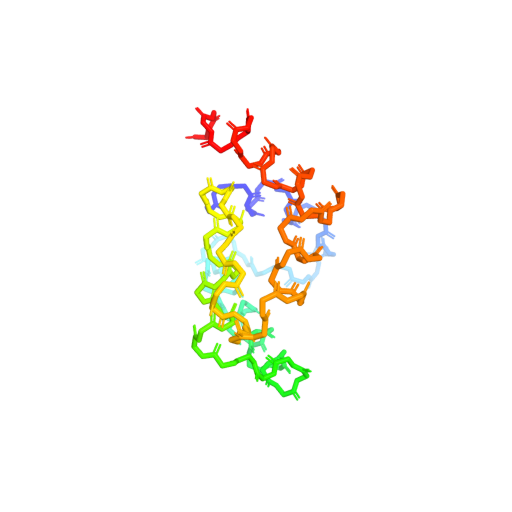M 558 C C . GLN A 1 73 ? -9.626 4.226 12.254 1.00 98.19 73 GLN A C 1
ATOM 560 O O . GLN A 1 73 ? -8.855 4.873 11.543 1.00 98.19 73 GLN A O 1
ATOM 565 N N . GLN A 1 74 ? -9.951 4.624 13.487 1.00 97.62 74 GLN A N 1
ATOM 566 C CA . GLN A 1 74 ? -9.473 5.884 14.048 1.00 97.62 74 GLN A CA 1
ATOM 567 C C . GLN A 1 74 ? -7.944 5.908 14.193 1.00 97.62 74 GLN A C 1
ATOM 569 O O . GLN A 1 74 ? -7.303 6.923 13.905 1.00 97.62 74 GLN A O 1
ATOM 574 N N . ARG A 1 75 ? -7.327 4.793 14.603 1.00 97.94 75 ARG A N 1
ATOM 575 C CA . ARG A 1 75 ? -5.860 4.677 14.711 1.00 97.94 75 ARG A CA 1
ATOM 576 C C . ARG A 1 75 ? -5.174 4.759 13.349 1.00 97.94 75 ARG A C 1
ATOM 578 O O . ARG A 1 75 ? -4.131 5.398 13.239 1.00 97.94 75 ARG A O 1
ATOM 585 N N . ILE A 1 76 ? -5.760 4.156 12.318 1.00 97.44 76 ILE A N 1
ATOM 586 C CA . ILE A 1 76 ? -5.274 4.231 10.934 1.00 97.44 76 ILE A CA 1
ATOM 587 C C . ILE A 1 76 ? -5.390 5.673 10.421 1.00 97.44 76 ILE A C 1
ATOM 589 O O . ILE A 1 76 ? -4.399 6.244 9.968 1.00 97.44 76 ILE A O 1
ATOM 593 N N . ALA A 1 77 ? -6.557 6.306 10.569 1.00 95.69 77 ALA A N 1
ATOM 594 C CA . ALA A 1 77 ? -6.808 7.676 10.115 1.00 95.69 77 ALA A CA 1
ATOM 595 C C . ALA A 1 77 ? -5.886 8.713 10.783 1.00 95.69 77 ALA A C 1
ATOM 597 O O . ALA A 1 77 ? -5.480 9.702 10.170 1.00 95.69 77 ALA A O 1
ATOM 598 N N . THR A 1 78 ? -5.528 8.484 12.048 1.00 96.19 78 THR A N 1
ATOM 599 C CA . THR A 1 78 ? -4.661 9.384 12.822 1.00 96.19 78 THR A CA 1
ATOM 600 C C . THR A 1 78 ? -3.178 9.032 12.747 1.00 96.19 78 THR A C 1
ATOM 602 O O . THR A 1 78 ? -2.359 9.792 13.269 1.00 96.19 78 THR A O 1
ATOM 605 N N . ASN A 1 79 ? -2.805 7.944 12.063 1.00 97.50 79 ASN A N 1
ATOM 606 C CA . ASN A 1 79 ? -1.419 7.508 11.958 1.00 97.50 79 ASN A CA 1
ATOM 607 C C . ASN A 1 79 ? -0.541 8.604 11.309 1.00 97.50 79 ASN A C 1
ATOM 609 O O . ASN A 1 79 ? -0.805 9.009 10.171 1.00 97.50 79 ASN A O 1
ATOM 613 N N . PRO A 1 80 ? 0.528 9.071 11.983 1.00 97.00 80 PRO A N 1
ATOM 614 C CA . PRO A 1 80 ? 1.368 10.149 11.462 1.00 97.00 80 PRO A CA 1
ATOM 615 C C . PRO A 1 80 ? 2.016 9.836 10.107 1.00 97.00 80 PRO A C 1
ATOM 617 O O . PRO A 1 80 ? 2.077 10.712 9.245 1.00 97.00 80 PRO A O 1
ATOM 620 N N . GLY A 1 81 ? 2.459 8.593 9.894 1.00 96.38 81 GLY A N 1
ATOM 621 C CA . GLY A 1 81 ? 3.086 8.162 8.644 1.00 96.38 81 GLY A CA 1
ATOM 622 C C . GLY A 1 81 ? 2.109 8.164 7.471 1.00 96.38 81 GLY A C 1
ATOM 623 O O . GLY A 1 81 ? 2.424 8.698 6.407 1.00 96.38 81 GLY A O 1
ATOM 624 N N . LEU A 1 82 ? 0.891 7.652 7.679 1.00 96.56 82 LEU A N 1
ATOM 625 C CA . LEU A 1 82 ? -0.159 7.670 6.656 1.00 96.56 82 LEU A CA 1
ATOM 626 C C . LEU A 1 82 ? -0.598 9.098 6.325 1.00 96.56 82 LEU A C 1
ATOM 628 O O . LEU A 1 82 ? -0.722 9.448 5.153 1.00 96.56 82 LEU A O 1
ATOM 632 N N . ARG A 1 83 ? -0.751 9.962 7.335 1.00 96.75 83 ARG A N 1
ATOM 633 C CA . ARG A 1 83 ? -1.079 11.383 7.129 1.00 96.75 83 ARG A CA 1
ATOM 634 C C . ARG A 1 83 ? 0.011 12.118 6.360 1.00 96.75 83 ARG A C 1
ATOM 636 O O . ARG A 1 83 ? -0.299 12.917 5.479 1.00 96.75 83 ARG A O 1
ATOM 643 N N . TRP A 1 84 ? 1.277 11.843 6.665 1.00 96.12 84 TRP A N 1
ATOM 644 C CA . TRP A 1 84 ? 2.401 12.408 5.924 1.00 96.12 84 TRP A CA 1
ATOM 645 C C . TRP A 1 84 ? 2.415 11.932 4.468 1.00 96.12 84 TRP A C 1
ATOM 647 O O . TRP A 1 84 ? 2.567 12.747 3.559 1.00 96.12 84 TRP A O 1
ATOM 657 N N . LYS A 1 85 ? 2.184 10.636 4.224 1.00 94.50 85 LYS A N 1
ATOM 658 C CA . LYS A 1 85 ? 2.086 10.073 2.870 1.00 94.50 85 LYS A CA 1
ATOM 659 C C . LYS A 1 85 ? 0.952 10.722 2.074 1.00 94.50 85 LYS A C 1
ATOM 661 O O . LYS A 1 85 ? 1.196 11.207 0.971 1.00 94.50 85 LYS A O 1
ATOM 666 N N . ALA A 1 86 ? -0.239 10.802 2.661 1.00 95.56 86 ALA A N 1
ATOM 667 C CA . ALA A 1 86 ? -1.404 11.459 2.077 1.00 95.56 86 ALA A CA 1
ATOM 668 C C . ALA A 1 86 ? -1.129 12.932 1.728 1.00 95.56 86 ALA A C 1
ATOM 670 O O . ALA A 1 86 ? -1.445 13.395 0.632 1.00 95.56 86 ALA A O 1
ATOM 671 N N . LEU A 1 87 ? -0.475 13.665 2.635 1.00 94.44 87 LEU A N 1
ATOM 672 C CA . LEU A 1 87 ? -0.077 15.051 2.405 1.00 94.44 87 LEU A CA 1
ATOM 673 C C . LEU A 1 87 ? 0.921 15.181 1.249 1.00 94.44 87 LEU A C 1
ATOM 675 O O . LEU A 1 87 ? 0.797 16.093 0.438 1.00 94.44 87 LEU A O 1
ATOM 679 N N . ASN A 1 88 ? 1.910 14.292 1.166 1.00 94.44 88 ASN A N 1
ATOM 680 C CA . ASN A 1 88 ? 2.896 14.324 0.088 1.00 94.44 88 ASN A CA 1
ATOM 681 C C . ASN A 1 88 ? 2.292 14.053 -1.274 1.00 94.44 88 ASN A C 1
ATOM 683 O O . ASN A 1 88 ? 2.681 14.717 -2.230 1.00 94.44 88 ASN A O 1
ATOM 687 N N . VAL A 1 89 ? 1.350 13.115 -1.351 1.00 93.06 89 VAL A N 1
ATOM 688 C CA . VAL A 1 89 ? 0.602 12.852 -2.578 1.00 93.06 89 VAL A CA 1
ATOM 689 C C . VAL A 1 89 ? -0.125 14.123 -3.005 1.00 93.06 89 VAL A C 1
ATOM 691 O O . VAL A 1 89 ? 0.115 14.618 -4.098 1.00 93.06 89 VAL A O 1
ATOM 694 N N . LYS A 1 90 ? -0.872 14.768 -2.104 1.00 90.00 90 LYS A N 1
ATOM 695 C CA . LYS A 1 90 ? -1.567 16.032 -2.409 1.00 90.00 90 LYS A CA 1
ATOM 696 C C . LYS A 1 90 ? -0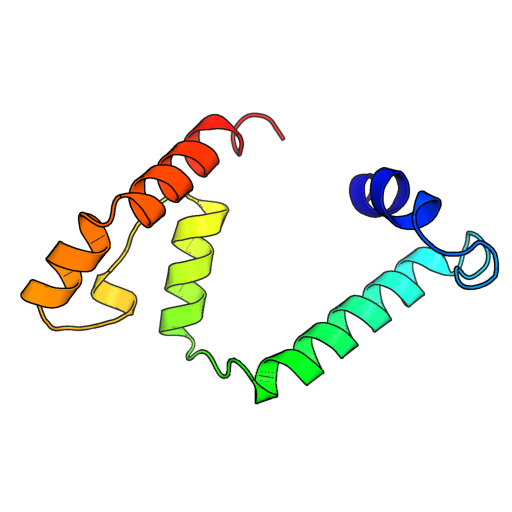.636 17.176 -2.821 1.00 90.00 90 LYS A C 1
ATOM 698 O O . LYS A 1 90 ? -1.028 18.019 -3.618 1.00 90.00 90 LYS A O 1
ATOM 703 N N . LYS A 1 91 ? 0.588 17.219 -2.288 1.00 88.12 91 LYS A N 1
ATOM 704 C CA . LYS A 1 91 ? 1.580 18.258 -2.610 1.00 88.12 91 LYS A CA 1
ATOM 705 C C . LYS A 1 91 ? 2.329 18.027 -3.923 1.00 88.12 91 LYS A C 1
ATOM 707 O O . LYS A 1 91 ? 2.767 19.005 -4.514 1.00 88.12 91 LYS A O 1
ATOM 712 N N . HIS A 1 92 ? 2.509 16.778 -4.354 1.00 78.88 92 HIS A N 1
ATOM 713 C CA . HIS A 1 92 ? 3.412 16.449 -5.466 1.00 78.88 92 HIS A CA 1
ATOM 714 C C . HIS A 1 92 ? 2.742 15.717 -6.635 1.00 78.88 92 HIS A C 1
ATOM 716 O O . HIS A 1 92 ? 3.272 15.757 -7.737 1.00 78.88 92 HIS A O 1
ATOM 722 N N . VAL A 1 93 ? 1.568 15.108 -6.445 1.00 60.81 93 VAL A N 1
ATOM 723 C CA . VAL A 1 93 ? 0.793 14.486 -7.538 1.00 60.81 93 VAL A CA 1
ATOM 724 C C . VAL A 1 93 ? 0.028 15.534 -8.365 1.00 60.81 93 VAL A C 1
ATOM 726 O O . VAL A 1 93 ? -0.426 15.236 -9.459 1.00 60.81 93 VAL A O 1
ATOM 729 N N . GLY A 1 94 ? -0.025 16.796 -7.915 1.00 49.41 94 GLY A N 1
ATOM 730 C CA . GLY A 1 94 ? -0.535 17.928 -8.705 1.00 49.41 94 GLY A CA 1
ATOM 731 C C . GLY A 1 94 ? 0.464 18.575 -9.680 1.00 49.41 94 GLY A C 1
ATOM 732 O O . GLY A 1 94 ? 0.080 19.516 -10.367 1.00 49.41 94 GLY A O 1
ATOM 733 N N . SER A 1 95 ? 1.720 18.112 -9.737 1.00 42.69 95 SER A N 1
ATOM 734 C CA . SER A 1 95 ? 2.783 18.717 -10.567 1.00 42.69 95 SER A CA 1
ATOM 735 C C . SER A 1 95 ? 3.465 17.730 -11.527 1.00 42.69 95 SER A C 1
ATOM 737 O O . SER A 1 95 ? 4.612 17.959 -11.913 1.00 42.69 95 SER A O 1
ATOM 739 N N . GLY A 1 96 ? 2.794 16.630 -11.876 1.00 38.41 96 GLY A N 1
ATOM 740 C CA . GLY A 1 96 ? 3.254 15.656 -12.874 1.00 38.41 96 GLY A CA 1
ATOM 741 C C . GLY A 1 96 ? 2.522 15.809 -14.194 1.00 38.41 96 GLY A C 1
ATOM 742 O O . GLY A 1 96 ? 1.274 15.861 -14.142 1.00 38.41 96 GLY A O 1
#

Foldseek 3Di:
DVCCVVPVVVVDDPVPQDPDVCRVVVVVVVVVVVVVVCCVVCVDDPLRVVQVCCCQQVLDHPLVSVDPDPVSSVCSVPPPVSNVSSVVNVVPVVPD

Sequence (96 aa):
MDDAKRQLLPMLRQDIPPAPPKVERWTGDLIEETRALLSAVLPLADHELAFLDRLNGQGEIEASLLTADAGLQQRIATNPGLRWKALNVKKHVGSG

pLDDT: mean 83.25, std 15.17, range [38.41, 98.31]

Secondary structure (DSSP, 8-state):
-HHHHHHTGGGS-TTSSPPTTSHHHHHHHHHHHHHHHHHTT----HHHHHHHHIIIII----GGGT-S-HHHHHHHHH-HHHHHHHHHHHHHGGG-

Radius of gyration: 17.83 Å; chains: 1; bounding box: 41×34×46 Å